Protein AF-A0A7S0YHR4-F1 (afdb_monomer)

pLDDT: mean 88.01, std 13.66, range [37.5, 98.25]

Organism: NCBI:txid464990

Nearest PDB structures (foldseek):
  2p8e-assembly1_A  TM=8.942E-01  e=5.383E-04  Homo sapiens
  2p8e-assembly2_B  TM=8.956E-01  e=6.099E-04  Homo sapiens
  4yzh-assembly1_A  TM=8.829E-01  e=2.907E-03  Arabidopsis thaliana
  2i44-assembly2_B  TM=8.735E-01  e=2.907E-03  Toxoplasma gondii
  3mq3-assembly1_A  TM=7.299E-01  e=2.933E-02  Bos taurus

Radius of gyration: 19.5 Å; Cα contacts (8 Å, |Δi|>4): 128; chains: 1; bounding box: 44×33×56 Å

InterPro domains:
  IPR001932 PPM-type phosphatase-like domain [PF00481] (6-89)
  IPR001932 PPM-type phosphatase-like domain [PS51746] (1-97)
  IPR001932 PPM-type phosphatase-like domain [cd00143] (7-97)
  IPR015655 Protein phosphatase 2C [PTHR47992] (6-96)
  IPR036457 PPM-type phosphatase-like domain superfamily [G3DSA:3.60.40.10] (1-125)
  IPR036457 PPM-type phosphatase-like domain superfamily [SSF81606] (4-99)

Mean predicted aligned error: 7.47 Å

Solvent-accessible surface area (backbone atoms only — not comparable to full-atom values): 7776 Å² total; per-residue (Å²): 129,85,76,78,80,83,69,96,62,61,62,50,84,74,68,58,72,40,39,54,90,66,58,67,38,42,71,79,79,88,85,85,87,80,86,87,54,83,82,53,44,64,48,80,48,67,40,63,34,33,58,77,66,37,53,73,66,56,46,50,52,49,31,37,78,30,47,89,34,48,68,55,12,25,49,47,43,40,49,50,20,50,73,71,60,44,88,57,70,68,50,54,47,52,45,70,73,75,80,42,54,40,73,55,42,40,53,53,53,58,48,51,55,53,56,48,57,52,50,56,51,55,59,59,59,72,73,71,127

Foldseek 3Di:
DPPPPDDPDQEDPDPVVCCPPPNSHYPDDDDDDDDDDLLDFKDKDKDVLLCVQDPPLRLLQQLLVVRVPQPVSFVSSQVVSVVSPRPDDIGMGMGGPPSDHSVVSNVSSVVVVVVVVVVVVVVVVVPPD

Structure (mmCIF, N/CA/C/O backbone):
data_AF-A0A7S0YHR4-F1
#
_entry.id   AF-A0A7S0YHR4-F1
#
loop_
_atom_site.group_PDB
_atom_site.id
_atom_site.type_symbol
_atom_site.label_atom_id
_atom_site.label_alt_id
_atom_site.label_comp_id
_atom_site.label_asym_id
_atom_site.label_entity_id
_atom_site.label_seq_id
_atom_site.pdbx_PDB_ins_code
_atom_site.Cartn_x
_atom_site.Cartn_y
_atom_site.Cartn_z
_atom_site.occupancy
_atom_site.B_iso_or_equiv
_atom_site.auth_seq_id
_atom_site.auth_comp_id
_atom_site.auth_asym_id
_atom_site.auth_atom_id
_atom_site.pdbx_PDB_model_num
ATOM 1 N N . ALA A 1 1 ? 22.535 8.237 -30.593 1.00 37.50 1 ALA A N 1
ATOM 2 C CA . ALA A 1 1 ? 22.934 7.497 -29.385 1.00 37.50 1 ALA A CA 1
ATOM 3 C C . ALA A 1 1 ? 21.718 6.700 -28.948 1.00 37.50 1 ALA A C 1
ATOM 5 O O . ALA A 1 1 ? 20.638 7.272 -28.947 1.00 37.50 1 ALA A O 1
ATOM 6 N N . ARG A 1 2 ? 21.842 5.388 -28.718 1.00 42.91 2 ARG A N 1
ATOM 7 C CA . ARG A 1 2 ? 20.764 4.641 -28.062 1.00 42.91 2 ARG A CA 1
ATOM 8 C C . ARG A 1 2 ? 20.784 5.117 -26.615 1.00 42.91 2 ARG A C 1
ATOM 10 O O . ARG A 1 2 ? 21.749 4.812 -25.919 1.00 42.91 2 ARG A O 1
ATOM 17 N N . ASP A 1 3 ? 19.820 5.946 -26.230 1.00 50.84 3 ASP A N 1
ATOM 18 C CA . ASP A 1 3 ? 19.569 6.198 -24.815 1.00 50.84 3 ASP A CA 1
ATOM 19 C C . ASP A 1 3 ? 19.328 4.831 -24.187 1.00 50.84 3 ASP A C 1
ATOM 21 O O . ASP A 1 3 ? 18.425 4.097 -24.594 1.00 50.84 3 ASP A O 1
ATOM 25 N N . HIS A 1 4 ? 20.217 4.431 -23.284 1.00 54.56 4 HIS A N 1
ATOM 26 C CA . HIS A 1 4 ? 19.988 3.247 -22.482 1.00 54.56 4 HIS A CA 1
ATOM 27 C C . HIS A 1 4 ? 18.767 3.572 -21.629 1.00 54.56 4 HIS A C 1
ATOM 29 O O . HIS A 1 4 ? 18.824 4.426 -20.752 1.00 54.56 4 HIS A O 1
ATOM 35 N N . GLN A 1 5 ? 17.635 2.965 -21.962 1.00 58.41 5 GLN A N 1
ATOM 36 C CA . GLN A 1 5 ? 16.409 3.112 -21.202 1.00 58.41 5 GLN A CA 1
ATOM 37 C C . GLN A 1 5 ? 16.651 2.432 -19.849 1.00 58.41 5 GLN A C 1
ATOM 39 O O . GLN A 1 5 ? 16.735 1.207 -19.766 1.00 58.41 5 GLN A O 1
ATOM 44 N N . TYR A 1 6 ? 16.881 3.232 -18.808 1.00 71.81 6 TYR A N 1
ATOM 45 C CA . TYR A 1 6 ? 17.094 2.736 -17.452 1.00 71.81 6 TYR A CA 1
ATOM 46 C C . TYR A 1 6 ? 15.731 2.394 -16.853 1.00 71.81 6 TYR A C 1
ATOM 48 O O . TYR A 1 6 ? 15.008 3.276 -16.399 1.00 71.81 6 TYR A O 1
ATOM 56 N N . LEU A 1 7 ? 15.357 1.115 -16.904 1.00 84.25 7 LEU A N 1
ATOM 57 C CA . LEU A 1 7 ? 14.166 0.620 -16.225 1.00 84.25 7 LEU A CA 1
ATOM 58 C C . LEU A 1 7 ? 14.544 0.267 -14.781 1.00 84.25 7 LEU A C 1
ATOM 60 O O . LEU A 1 7 ? 15.441 -0.544 -14.559 1.00 84.25 7 LEU A O 1
ATOM 64 N N . ALA A 1 8 ? 13.872 0.878 -13.806 1.00 89.69 8 ALA A N 1
ATOM 65 C CA . ALA A 1 8 ? 14.107 0.613 -12.383 1.00 89.69 8 ALA A CA 1
ATOM 66 C C . ALA A 1 8 ? 13.386 -0.652 -11.874 1.00 89.69 8 ALA A C 1
ATOM 68 O O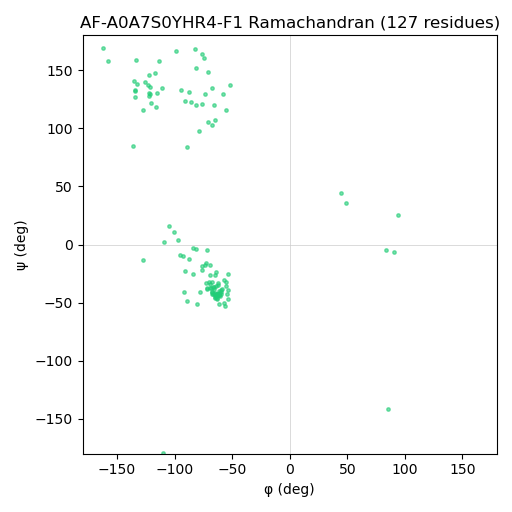 . ALA A 1 8 ? 13.574 -1.056 -10.731 1.00 89.69 8 ALA A O 1
ATOM 69 N N . VAL A 1 9 ? 12.581 -1.300 -12.724 1.00 92.12 9 VAL A N 1
ATOM 70 C CA . VAL A 1 9 ? 11.818 -2.510 -12.395 1.00 92.12 9 VAL A CA 1
ATOM 71 C C . VAL A 1 9 ? 12.257 -3.695 -13.251 1.00 92.12 9 VAL A C 1
ATOM 73 O O . VAL A 1 9 ? 12.617 -3.548 -14.415 1.00 92.12 9 VAL A O 1
ATOM 76 N N . SER A 1 10 ? 12.193 -4.902 -12.686 1.00 92.44 10 SER A N 1
ATOM 77 C CA . SER A 1 10 ? 12.476 -6.158 -13.405 1.00 92.44 10 SER A CA 1
ATOM 78 C C . SER A 1 10 ? 11.224 -6.805 -14.005 1.00 92.44 10 SER A C 1
ATOM 80 O O . SER A 1 10 ? 11.313 -7.766 -14.777 1.00 92.44 10 SER A O 1
ATOM 82 N N . ARG A 1 11 ? 10.039 -6.293 -13.649 1.00 94.88 11 ARG A N 1
ATOM 83 C CA . ARG A 1 11 ? 8.748 -6.795 -14.118 1.00 94.88 11 ARG A CA 1
ATOM 84 C C . ARG A 1 11 ? 7.848 -5.641 -14.532 1.00 94.88 11 ARG A C 1
ATOM 86 O O . ARG A 1 11 ? 7.694 -4.686 -13.779 1.00 94.88 11 ARG A O 1
ATOM 93 N N . SER A 1 12 ? 7.233 -5.750 -15.702 1.00 94.38 12 SER A N 1
ATOM 94 C CA . SER A 1 12 ? 6.275 -4.761 -16.200 1.00 94.38 12 SER A CA 1
ATOM 95 C C . SER A 1 12 ? 5.344 -5.365 -17.251 1.00 94.38 12 SER A C 1
ATOM 97 O O . SER A 1 12 ? 5.659 -6.356 -17.928 1.00 94.38 12 SER A O 1
ATOM 99 N N . PHE A 1 13 ? 4.188 -4.737 -17.442 1.00 93.62 13 PHE A N 1
ATOM 100 C CA . PHE A 1 13 ? 3.462 -4.831 -18.707 1.00 93.62 13 PHE A CA 1
ATOM 101 C C . PHE A 1 13 ? 4.068 -3.833 -19.707 1.00 93.62 13 PHE A C 1
ATOM 103 O O . PHE A 1 13 ? 4.611 -2.815 -19.302 1.00 93.62 13 PHE A O 1
ATOM 110 N N . GLY A 1 14 ? 3.995 -4.110 -21.014 1.00 90.94 14 GLY A N 1
ATOM 111 C CA . GLY A 1 14 ? 4.659 -3.269 -22.027 1.00 90.94 14 GLY A CA 1
ATOM 112 C C . GLY A 1 14 ? 6.125 -3.651 -22.265 1.00 90.94 14 GLY A C 1
ATOM 113 O O . GLY A 1 14 ? 6.416 -4.845 -22.318 1.00 90.94 14 GLY A O 1
ATOM 114 N N . ASP A 1 15 ? 7.013 -2.671 -22.464 1.00 90.88 15 ASP A N 1
ATOM 115 C CA . ASP A 1 15 ? 8.475 -2.828 -22.631 1.00 90.88 15 ASP A CA 1
ATOM 116 C C . ASP A 1 15 ? 8.898 -3.974 -23.565 1.00 90.88 15 ASP A C 1
ATOM 118 O O . ASP A 1 15 ? 9.784 -4.779 -23.264 1.00 90.88 15 ASP A O 1
ATOM 122 N N . GLN A 1 16 ? 8.221 -4.083 -24.711 1.00 89.19 16 GLN A N 1
ATOM 123 C CA . GLN A 1 16 ? 8.352 -5.227 -25.615 1.00 89.19 16 GLN A CA 1
ATOM 124 C C . GLN A 1 16 ? 9.794 -5.432 -26.106 1.00 89.19 16 GLN A C 1
ATOM 126 O O . GLN A 1 16 ? 10.262 -6.572 -26.163 1.00 89.19 16 GLN A O 1
ATOM 131 N N . ASP A 1 17 ? 10.510 -4.340 -26.376 1.00 88.94 17 ASP A N 1
ATOM 132 C CA . ASP A 1 17 ? 11.904 -4.362 -26.832 1.00 88.94 17 ASP A CA 1
ATOM 133 C C . ASP A 1 17 ? 12.865 -4.934 -25.772 1.00 88.94 17 ASP A C 1
ATOM 135 O O . ASP A 1 17 ? 13.900 -5.512 -26.109 1.00 88.94 17 ASP A O 1
ATOM 139 N N . LEU A 1 18 ? 12.508 -4.838 -24.484 1.00 89.50 18 LEU A N 1
ATOM 140 C CA . LEU A 1 18 ? 13.279 -5.401 -23.367 1.00 89.50 18 LEU A CA 1
ATOM 141 C C . LEU A 1 18 ? 12.910 -6.863 -23.067 1.00 89.50 18 LEU A C 1
ATOM 143 O O . LEU A 1 18 ? 13.644 -7.557 -22.361 1.00 89.50 18 LEU A O 1
ATOM 147 N N . LYS A 1 19 ? 11.807 -7.359 -23.637 1.00 90.12 19 LYS A N 1
ATOM 148 C CA . LYS A 1 19 ? 11.332 -8.745 -23.496 1.00 90.12 19 LYS A CA 1
ATOM 149 C C . LYS A 1 19 ? 11.869 -9.649 -24.597 1.00 90.12 19 LYS A C 1
ATOM 151 O O . LYS A 1 19 ? 12.290 -10.771 -24.319 1.00 90.12 19 LYS A O 1
ATOM 156 N N . HIS A 1 20 ? 11.915 -9.157 -25.836 1.00 86.62 20 HIS A N 1
ATOM 157 C CA . HIS A 1 20 ? 12.392 -9.925 -26.985 1.00 86.62 20 HIS A CA 1
ATOM 158 C C . HIS A 1 20 ? 13.355 -9.108 -27.859 1.00 86.62 20 HIS A C 1
ATOM 160 O O . HIS A 1 20 ? 12.979 -8.035 -28.318 1.00 86.62 20 HIS A O 1
ATOM 166 N N . PRO A 1 21 ? 14.564 -9.618 -28.170 1.00 81.75 21 PRO A N 1
ATOM 167 C CA . PRO A 1 21 ? 15.164 -10.882 -27.723 1.00 81.75 21 PRO A CA 1
ATOM 168 C C . PRO A 1 21 ? 15.865 -10.796 -26.353 1.00 81.75 21 PRO A C 1
ATOM 170 O O . PRO A 1 21 ? 16.372 -11.809 -25.886 1.00 81.75 21 PRO A O 1
ATOM 173 N N . ALA A 1 22 ? 15.931 -9.613 -25.731 1.00 83.19 22 ALA A N 1
ATOM 174 C CA . ALA A 1 22 ? 16.827 -9.344 -24.603 1.00 83.19 22 ALA A CA 1
ATOM 175 C C . ALA A 1 22 ? 16.462 -10.071 -23.292 1.00 83.19 22 ALA A C 1
ATOM 177 O O . ALA A 1 22 ? 17.356 -10.320 -22.490 1.00 83.19 22 ALA A O 1
ATOM 178 N N . GLN A 1 23 ? 15.183 -10.418 -23.084 1.00 87.25 23 GLN A N 1
ATOM 179 C CA . GLN A 1 23 ? 14.670 -11.096 -21.879 1.00 87.25 23 GLN A CA 1
ATOM 180 C C . GLN A 1 23 ? 15.121 -10.454 -20.550 1.00 87.25 23 GLN A C 1
ATOM 182 O O . GLN A 1 23 ? 15.351 -11.147 -19.564 1.00 87.25 23 GLN A O 1
ATOM 187 N N . LEU A 1 24 ? 15.245 -9.125 -20.510 1.00 90.00 24 LEU A N 1
ATOM 188 C CA . LEU A 1 24 ? 15.672 -8.393 -19.311 1.00 90.00 24 LEU A CA 1
ATOM 189 C C . LEU A 1 24 ? 14.511 -8.115 -18.351 1.00 90.00 24 LEU A C 1
ATOM 191 O O . LEU A 1 24 ? 14.722 -7.956 -17.153 1.00 90.00 24 LEU A O 1
ATOM 195 N N . VAL A 1 25 ? 13.289 -8.056 -18.882 1.00 93.38 25 VAL A N 1
ATOM 196 C CA . VAL A 1 25 ? 12.063 -7.745 -18.140 1.00 93.38 25 VAL A CA 1
ATOM 197 C C . VAL A 1 25 ? 11.056 -8.861 -18.371 1.00 93.38 25 VAL A C 1
ATOM 199 O O . VAL A 1 25 ? 10.918 -9.349 -19.493 1.00 93.38 25 VAL A O 1
ATOM 202 N N . ILE A 1 26 ? 10.321 -9.260 -17.335 1.00 94.88 26 ILE A N 1
ATOM 203 C CA . ILE A 1 26 ? 9.253 -10.267 -17.444 1.00 94.88 26 ILE A CA 1
ATOM 204 C C . ILE A 1 26 ? 7.875 -9.654 -17.180 1.00 94.88 26 ILE A C 1
ATOM 206 O O . ILE A 1 26 ? 7.751 -8.613 -16.548 1.00 94.88 26 ILE A O 1
ATOM 210 N N . SER A 1 27 ? 6.817 -10.303 -17.669 1.00 95.00 27 SER A N 1
ATOM 211 C CA . SER A 1 27 ? 5.422 -9.898 -17.391 1.00 95.00 27 SER A CA 1
ATOM 212 C C . SER A 1 27 ? 4.680 -10.865 -16.470 1.00 95.00 27 SER A C 1
ATOM 214 O O . SER A 1 27 ? 3.500 -10.674 -16.191 1.00 95.00 27 SER A O 1
ATOM 216 N N . THR A 1 28 ? 5.365 -11.904 -15.992 1.00 95.69 28 THR A N 1
ATOM 217 C CA . THR A 1 28 ? 4.781 -12.897 -15.093 1.00 95.69 28 THR A CA 1
ATOM 218 C C . THR A 1 28 ? 4.676 -12.315 -13.677 1.00 95.69 28 THR A C 1
ATOM 220 O O . THR A 1 28 ? 5.707 -11.938 -13.105 1.00 95.69 28 THR A O 1
ATOM 223 N N . PRO A 1 29 ? 3.468 -12.234 -13.092 1.00 96.38 29 PRO A N 1
ATOM 224 C CA . PRO A 1 29 ? 3.282 -11.713 -11.744 1.00 96.38 29 PRO A CA 1
ATOM 225 C C . PRO A 1 29 ? 3.756 -12.712 -10.685 1.00 96.38 29 PRO A C 1
ATOM 227 O O . PRO A 1 29 ? 3.860 -13.914 -10.933 1.00 96.38 29 PRO A O 1
ATOM 230 N N . GLU A 1 30 ? 4.007 -12.207 -9.481 1.00 96.44 30 GLU A N 1
ATOM 231 C CA . GLU A 1 30 ? 4.027 -13.044 -8.285 1.00 96.44 30 GLU A CA 1
ATOM 232 C C . GLU A 1 30 ? 2.609 -13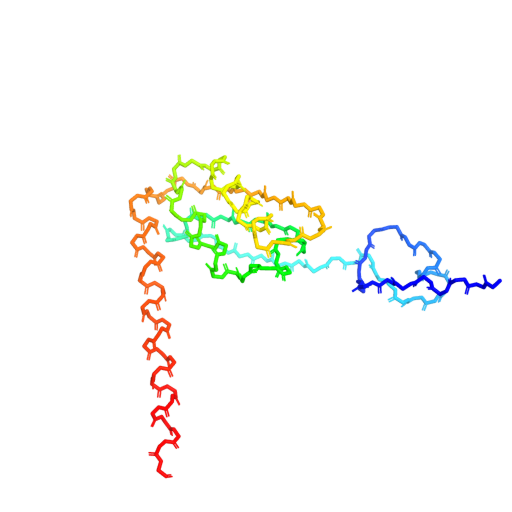.136 -7.725 1.00 96.44 30 GLU A C 1
ATOM 234 O O . GLU A 1 30 ? 1.934 -12.119 -7.588 1.00 96.44 30 GLU A O 1
ATOM 239 N N . VAL A 1 31 ? 2.153 -14.351 -7.427 1.00 96.50 31 VAL A N 1
ATOM 240 C CA . VAL A 1 31 ? 0.812 -14.593 -6.889 1.00 96.50 31 VAL A CA 1
ATOM 241 C C . VAL A 1 31 ? 0.958 -15.281 -5.543 1.00 96.50 31 VAL A C 1
ATOM 243 O O . VAL A 1 31 ? 1.551 -16.355 -5.453 1.00 96.50 31 VAL A O 1
ATOM 246 N N . ARG A 1 32 ? 0.401 -14.658 -4.506 1.00 96.31 32 ARG A N 1
ATOM 247 C CA . ARG A 1 32 ? 0.272 -15.228 -3.165 1.00 96.31 32 ARG A CA 1
ATOM 248 C C . ARG A 1 32 ? -1.203 -15.232 -2.775 1.00 96.31 32 ARG A C 1
ATOM 250 O O . ARG A 1 32 ? -1.946 -14.339 -3.175 1.00 96.31 32 ARG A O 1
ATOM 257 N N . ALA A 1 33 ? -1.608 -16.247 -2.024 1.00 96.19 33 ALA A N 1
ATOM 258 C CA . ALA A 1 33 ? -2.943 -16.365 -1.459 1.00 96.19 33 ALA A CA 1
ATOM 259 C C . ALA A 1 33 ? -2.808 -16.450 0.059 1.00 96.19 33 ALA A C 1
ATOM 261 O O . ALA A 1 33 ? -1.938 -17.166 0.557 1.00 96.19 33 ALA A O 1
ATOM 262 N N . PHE A 1 34 ? -3.653 -15.708 0.762 1.00 93.56 34 PHE A N 1
ATOM 263 C CA . PHE A 1 34 ? -3.680 -15.642 2.215 1.00 93.56 34 PHE A CA 1
ATOM 264 C C . PHE A 1 34 ? -5.128 -15.803 2.669 1.00 93.56 34 PHE A C 1
ATOM 266 O O . PHE A 1 34 ? -6.030 -15.231 2.052 1.00 93.56 34 PHE A O 1
ATOM 273 N N . ASP A 1 35 ? -5.336 -16.585 3.724 1.00 95.00 35 ASP A N 1
ATOM 274 C CA . ASP A 1 35 ? -6.633 -16.685 4.381 1.00 95.00 35 ASP A CA 1
ATOM 275 C C . ASP A 1 35 ? -6.789 -15.497 5.321 1.00 95.00 35 ASP A C 1
ATOM 277 O O . ASP A 1 35 ? -5.989 -15.332 6.244 1.00 95.00 35 ASP A O 1
ATOM 281 N N . VAL A 1 36 ? -7.814 -14.685 5.080 1.00 93.31 36 VAL A N 1
ATOM 282 C CA . VAL A 1 36 ? -8.104 -13.526 5.922 1.00 93.31 36 VAL A CA 1
ATOM 283 C C . VAL A 1 36 ? -8.694 -14.002 7.253 1.00 93.31 36 VAL A C 1
ATOM 285 O O . VAL A 1 36 ? -9.619 -14.817 7.268 1.00 93.31 36 VAL A O 1
ATOM 288 N N . GLN A 1 37 ? -8.141 -13.512 8.355 1.00 93.19 37 GLN A N 1
ATOM 289 C CA . GLN A 1 37 ? -8.483 -13.873 9.725 1.00 93.19 37 GLN A CA 1
ATOM 290 C C . GLN A 1 37 ? -9.439 -12.853 10.365 1.00 93.19 37 GLN A C 1
ATOM 292 O O . GLN A 1 37 ? -9.657 -11.750 9.864 1.00 93.19 37 GLN A O 1
ATOM 297 N N . GLU A 1 38 ? -10.033 -13.218 11.503 1.00 91.38 38 GLU A N 1
ATOM 298 C CA . GLU A 1 38 ? -10.985 -12.358 12.225 1.00 91.38 38 GLU A CA 1
ATOM 299 C C . GLU A 1 38 ? -10.335 -11.116 12.864 1.00 91.38 38 GLU A C 1
ATOM 301 O O . GLU A 1 38 ? -11.036 -10.168 13.224 1.00 91.38 38 GLU A O 1
ATOM 306 N N . ASP A 1 39 ? -9.012 -11.122 13.031 1.00 91.25 39 ASP A N 1
ATOM 307 C CA . ASP A 1 39 ? -8.196 -10.017 13.539 1.00 91.25 39 ASP A CA 1
ATOM 308 C C . ASP A 1 39 ? -7.588 -9.144 12.431 1.00 91.25 39 ASP A C 1
ATOM 310 O O . ASP A 1 39 ? -7.112 -8.042 12.721 1.00 91.25 39 ASP A O 1
ATOM 314 N N . ASP A 1 40 ? -7.696 -9.552 11.163 1.00 92.94 40 ASP A N 1
ATOM 315 C CA . ASP A 1 40 ? -7.316 -8.704 10.038 1.00 92.94 40 ASP A CA 1
ATOM 316 C C . ASP A 1 40 ? -8.254 -7.497 9.954 1.00 92.94 40 ASP A C 1
ATOM 318 O O . ASP A 1 40 ? -9.474 -7.614 9.797 1.00 92.94 40 ASP A O 1
ATOM 322 N N . CYS A 1 41 ? -7.674 -6.303 10.059 1.00 94.25 41 CYS A N 1
ATOM 323 C CA . CYS A 1 41 ? -8.434 -5.062 10.158 1.00 94.25 41 CYS A CA 1
ATOM 324 C C . CYS A 1 41 ? -8.742 -4.452 8.784 1.00 94.25 41 CYS A C 1
ATOM 326 O O . CYS A 1 41 ? -9.876 -4.051 8.502 1.00 94.25 41 CYS A O 1
ATOM 328 N N . PHE A 1 42 ? -7.718 -4.347 7.939 1.00 95.50 42 PHE A N 1
ATOM 329 C CA . PHE A 1 42 ? -7.782 -3.687 6.640 1.00 95.50 42 PHE A CA 1
ATOM 330 C C . PHE A 1 42 ? -6.616 -4.099 5.735 1.00 95.50 42 PHE A C 1
ATOM 332 O O . PHE A 1 42 ? -5.635 -4.684 6.184 1.00 95.50 42 PHE A O 1
ATOM 339 N N . LEU A 1 43 ? -6.717 -3.728 4.460 1.00 95.88 43 LEU A N 1
ATOM 340 C CA . LEU A 1 43 ? -5.663 -3.815 3.457 1.00 95.88 43 LEU A CA 1
ATOM 341 C C . LEU A 1 43 ? -5.400 -2.422 2.874 1.00 95.88 43 LEU A C 1
ATOM 343 O O . LEU A 1 43 ? -6.329 -1.749 2.417 1.00 95.88 43 LEU A O 1
ATOM 347 N N . VAL A 1 44 ? -4.128 -2.028 2.831 1.00 97.06 44 VAL A N 1
ATOM 348 C CA . VAL A 1 44 ? -3.654 -0.853 2.091 1.00 97.06 44 VAL A CA 1
ATOM 349 C C . VAL A 1 44 ? -2.814 -1.299 0.901 1.00 97.06 44 VAL A C 1
ATOM 351 O O . VAL A 1 44 ? -1.951 -2.162 1.025 1.00 97.06 44 VAL A O 1
ATOM 354 N N . LEU A 1 45 ? -3.064 -0.688 -0.256 1.00 97.62 45 LEU A N 1
ATOM 355 C CA . LEU A 1 45 ? -2.241 -0.825 -1.454 1.00 97.62 45 LEU A CA 1
ATOM 356 C C . LEU A 1 45 ? -1.754 0.557 -1.882 1.00 97.62 45 LEU A C 1
ATOM 358 O O . LEU A 1 45 ? -2.573 1.456 -2.074 1.00 97.62 45 LEU A O 1
ATOM 362 N N . CYS A 1 46 ? -0.449 0.714 -2.086 1.00 97.56 46 CYS A N 1
ATOM 363 C CA . CYS A 1 46 ? 0.159 1.972 -2.514 1.00 97.56 46 CYS A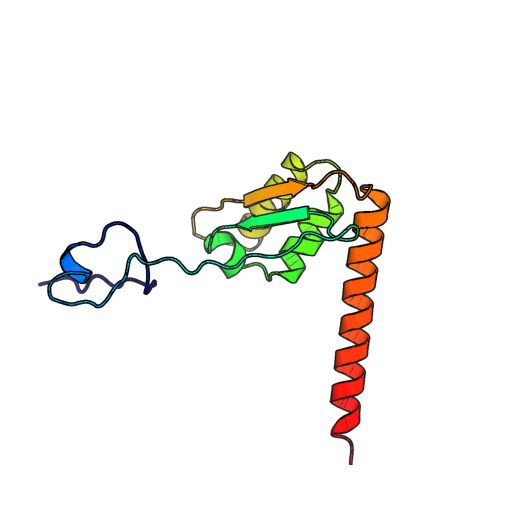 CA 1
ATOM 364 C C . CYS A 1 46 ? 1.161 1.758 -3.656 1.00 97.56 46 CYS A C 1
ATOM 366 O O . CYS A 1 46 ? 1.645 0.646 -3.866 1.00 97.56 46 CYS A O 1
ATOM 368 N N . CYS A 1 47 ? 1.452 2.822 -4.407 1.00 96.88 47 CYS A N 1
ATOM 369 C CA . CYS A 1 47 ? 2.575 2.847 -5.348 1.00 96.88 47 CYS A CA 1
ATOM 370 C C . CYS A 1 47 ? 3.905 3.165 -4.642 1.00 96.88 47 CYS A C 1
ATOM 372 O O . CYS A 1 47 ? 3.923 3.600 -3.489 1.00 96.88 47 CYS A O 1
ATOM 374 N N . ASP A 1 48 ? 5.009 2.971 -5.359 1.00 96.12 48 ASP A N 1
ATOM 375 C CA . ASP A 1 48 ? 6.379 3.296 -4.941 1.00 96.12 48 ASP A CA 1
ATOM 376 C C . ASP A 1 48 ? 6.540 4.745 -4.482 1.00 96.12 48 ASP A C 1
ATOM 378 O O . ASP A 1 48 ? 7.125 4.967 -3.431 1.00 96.12 48 ASP A O 1
ATOM 382 N N . GLY A 1 49 ? 5.901 5.713 -5.142 1.00 96.38 49 GLY A N 1
ATOM 383 C CA . GLY A 1 49 ? 5.941 7.108 -4.692 1.00 96.38 49 GLY A CA 1
ATOM 384 C C . GLY A 1 49 ? 5.517 7.322 -3.226 1.00 96.38 49 GLY A C 1
ATOM 385 O O . GLY A 1 49 ? 5.940 8.296 -2.601 1.00 96.38 49 GLY A O 1
ATOM 386 N N . VAL A 1 50 ? 4.698 6.429 -2.652 1.00 98.06 50 VAL A N 1
ATOM 387 C CA . VAL A 1 50 ? 4.369 6.427 -1.215 1.00 98.06 50 VAL A CA 1
ATOM 388 C C . VAL A 1 50 ? 5.487 5.769 -0.405 1.00 98.06 50 VAL A C 1
ATOM 390 O O . VAL A 1 50 ? 5.966 6.362 0.562 1.00 98.06 50 VAL A O 1
ATOM 393 N N . PHE A 1 51 ? 5.907 4.567 -0.803 1.00 96.88 51 PHE A N 1
ATOM 394 C CA . PHE A 1 51 ? 6.893 3.760 -0.076 1.00 96.88 51 PHE A CA 1
ATOM 395 C C . PHE A 1 51 ? 8.335 4.282 -0.169 1.00 96.88 51 PHE A C 1
ATOM 397 O O . PHE A 1 51 ? 9.172 3.938 0.659 1.00 96.88 51 PHE A O 1
ATOM 404 N N . ASP A 1 52 ? 8.622 5.179 -1.110 1.00 95.81 52 ASP A N 1
ATOM 405 C CA . ASP A 1 52 ? 9.897 5.895 -1.198 1.00 95.81 52 ASP A CA 1
ATOM 406 C C . ASP A 1 52 ? 10.135 6.818 0.009 1.00 95.81 52 ASP A C 1
ATOM 408 O O . ASP A 1 52 ? 11.276 7.174 0.312 1.00 95.81 52 ASP A O 1
ATOM 412 N N . VAL A 1 53 ? 9.061 7.239 0.693 1.00 97.50 53 VAL A N 1
ATOM 413 C CA . VAL A 1 53 ? 9.117 8.191 1.817 1.00 97.50 53 VAL A CA 1
ATOM 414 C C . VAL A 1 53 ? 8.417 7.706 3.089 1.00 97.50 53 VAL A C 1
ATOM 416 O O . VAL A 1 53 ? 8.605 8.317 4.146 1.00 97.50 53 VAL A O 1
ATOM 419 N N . LEU A 1 54 ? 7.607 6.647 3.007 1.00 97.50 54 LEU A N 1
ATOM 420 C CA . LEU A 1 54 ? 6.915 6.029 4.139 1.00 97.50 54 LEU A CA 1
ATOM 421 C C . LEU A 1 54 ? 7.267 4.547 4.256 1.00 97.50 54 LEU A C 1
ATOM 423 O O . LEU A 1 54 ? 7.261 3.837 3.255 1.00 97.50 54 LEU A O 1
ATOM 427 N N . SER A 1 55 ? 7.512 4.070 5.478 1.00 97.19 55 SER A N 1
ATOM 428 C CA . SER A 1 55 ? 7.622 2.626 5.729 1.00 97.19 55 SER A CA 1
ATOM 429 C C . SER A 1 55 ? 6.249 1.946 5.747 1.00 97.19 55 SER A C 1
ATOM 431 O O . SER A 1 55 ? 5.217 2.608 5.893 1.00 97.19 55 SER A O 1
ATOM 433 N N . ASP A 1 56 ? 6.236 0.615 5.640 1.00 96.19 56 ASP A N 1
ATOM 434 C CA . ASP A 1 56 ? 5.014 -0.187 5.768 1.00 96.19 56 ASP A CA 1
ATOM 435 C C . ASP A 1 56 ? 4.294 0.106 7.096 1.00 96.19 56 ASP A C 1
ATOM 437 O O . ASP A 1 56 ? 3.077 0.299 7.125 1.00 96.19 56 ASP A O 1
ATOM 441 N N . GLU A 1 57 ? 5.050 0.217 8.190 1.00 94.94 57 GLU A N 1
ATOM 442 C CA . GLU A 1 57 ? 4.531 0.537 9.521 1.00 94.94 57 GLU A CA 1
ATOM 443 C C . GLU A 1 57 ? 3.928 1.944 9.581 1.00 94.94 57 GLU A C 1
ATOM 445 O O . GLU A 1 57 ? 2.816 2.114 10.080 1.00 94.94 57 GLU A O 1
ATOM 450 N N . GLU A 1 58 ? 4.607 2.950 9.020 1.00 96.06 58 GLU A N 1
ATOM 451 C CA . GLU A 1 58 ? 4.075 4.316 8.985 1.00 96.06 58 GLU A CA 1
ATOM 452 C C . GLU A 1 58 ? 2.756 4.377 8.204 1.00 96.06 58 GLU A C 1
ATOM 454 O O . GLU A 1 58 ? 1.809 5.047 8.621 1.00 96.06 58 GLU A O 1
ATOM 459 N N . VAL A 1 59 ? 2.661 3.647 7.089 1.00 97.38 59 VAL A N 1
ATOM 460 C CA . VAL A 1 59 ? 1.431 3.548 6.296 1.00 97.38 59 VAL A CA 1
ATOM 461 C C . VAL A 1 59 ? 0.302 2.904 7.106 1.00 97.38 59 VAL A C 1
ATOM 463 O O . VAL A 1 59 ? -0.811 3.439 7.126 1.00 97.38 59 VAL A O 1
ATOM 466 N N . VAL A 1 60 ? 0.575 1.791 7.798 1.00 96.00 60 VAL A N 1
ATOM 467 C CA . VAL A 1 60 ? -0.402 1.097 8.656 1.00 96.00 60 VAL A CA 1
ATOM 468 C C . VAL A 1 60 ? -0.868 2.000 9.798 1.00 96.00 60 VAL A C 1
ATOM 470 O O . VAL A 1 60 ? -2.073 2.090 10.043 1.00 96.00 60 VAL A O 1
ATOM 473 N N . GLN A 1 61 ? 0.046 2.722 10.447 1.00 95.38 61 GLN A N 1
ATOM 474 C CA . GLN A 1 61 ? -0.276 3.644 11.533 1.00 95.38 61 GLN A CA 1
ATOM 475 C C . GLN A 1 61 ? -1.203 4.771 11.054 1.00 95.38 61 GLN A C 1
ATOM 477 O O . GLN A 1 61 ? -2.280 4.975 11.619 1.00 95.38 61 GLN A O 1
ATOM 482 N N . ILE A 1 62 ? -0.841 5.454 9.963 1.00 96.25 62 ILE A N 1
ATOM 483 C CA . ILE A 1 62 ? -1.638 6.555 9.394 1.00 96.25 62 ILE A CA 1
ATOM 484 C C . ILE A 1 62 ? -3.027 6.064 8.963 1.00 96.25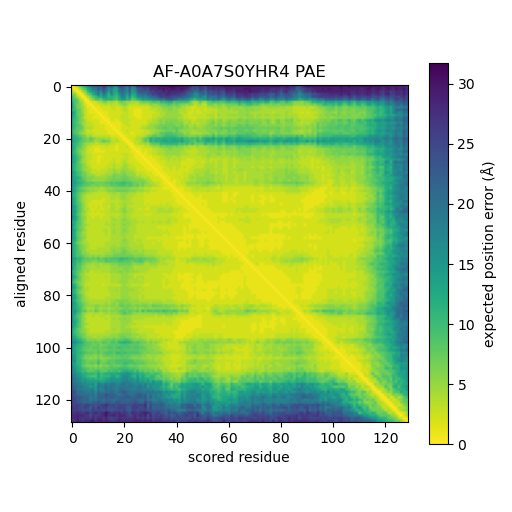 62 ILE A C 1
ATOM 486 O O . ILE A 1 62 ? -4.035 6.740 9.202 1.00 96.25 62 ILE A O 1
ATOM 490 N N . ALA A 1 63 ? -3.101 4.892 8.326 1.00 96.00 63 ALA A N 1
ATOM 491 C CA . ALA A 1 63 ? -4.369 4.303 7.907 1.00 96.00 63 ALA A CA 1
ATOM 492 C C . ALA A 1 63 ? -5.245 3.927 9.116 1.00 96.00 63 ALA A C 1
ATOM 494 O O . ALA A 1 63 ? -6.439 4.231 9.134 1.00 96.00 63 ALA A O 1
ATOM 495 N N . GLY A 1 64 ? -4.646 3.340 10.156 1.00 94.50 64 GLY A N 1
ATOM 496 C CA . GLY A 1 64 ? -5.315 2.943 11.394 1.00 94.50 64 GLY A CA 1
ATOM 497 C C . GLY A 1 64 ? -5.895 4.104 12.205 1.00 94.50 64 GLY A C 1
ATOM 498 O O . GLY A 1 64 ? -6.994 3.995 12.759 1.00 94.50 64 GLY A O 1
ATOM 499 N N . GLU A 1 65 ? -5.221 5.257 12.223 1.00 94.25 65 GLU A N 1
ATOM 500 C CA . GLU A 1 65 ? -5.739 6.487 12.843 1.00 94.25 65 GLU A CA 1
ATOM 501 C C . GLU A 1 65 ? -7.092 6.913 12.253 1.00 94.25 65 GLU A C 1
ATOM 503 O O . GLU A 1 65 ? -7.948 7.458 12.959 1.00 94.25 65 GLU A O 1
ATOM 508 N N . HIS A 1 66 ? -7.317 6.594 10.979 1.00 94.44 66 HIS A N 1
ATOM 509 C CA . HIS A 1 66 ? -8.514 6.932 10.212 1.00 94.44 66 HIS A CA 1
ATOM 510 C C . HIS A 1 66 ? -9.454 5.731 10.009 1.00 94.44 66 HIS A C 1
ATOM 512 O O . HIS A 1 66 ? -10.355 5.799 9.169 1.00 94.44 66 HIS A O 1
ATOM 518 N N . ALA A 1 67 ? -9.286 4.652 10.788 1.00 91.56 67 ALA A N 1
ATOM 519 C CA . ALA A 1 67 ? -10.168 3.487 10.741 1.00 91.56 67 ALA A CA 1
ATOM 520 C C . ALA A 1 67 ? -11.649 3.892 10.875 1.00 91.56 67 ALA A C 1
ATOM 522 O O . ALA A 1 67 ? -12.010 4.736 11.704 1.00 91.56 67 ALA A O 1
ATOM 523 N N . GLY A 1 68 ? -12.504 3.274 10.062 1.00 93.12 68 GLY A N 1
ATOM 524 C CA . GLY A 1 68 ? -13.915 3.617 9.890 1.00 93.12 68 GLY A CA 1
ATOM 525 C C . GLY A 1 68 ? -14.176 4.641 8.782 1.00 93.12 68 GLY A C 1
ATOM 526 O O . GLY A 1 68 ? -15.337 4.910 8.468 1.00 93.12 68 GLY A O 1
ATOM 527 N N . SER A 1 69 ? -13.128 5.208 8.177 1.00 96.00 69 SER A N 1
ATOM 528 C CA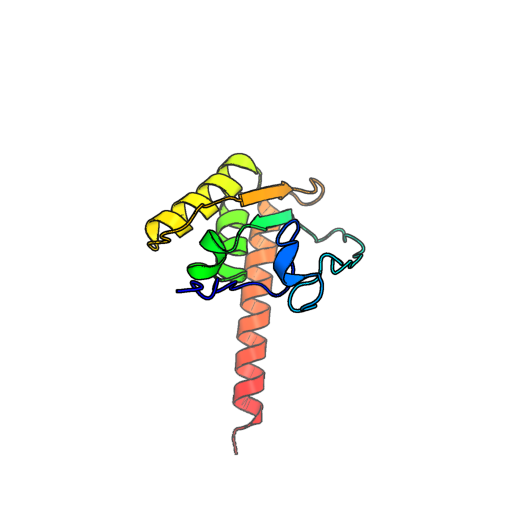 . SER A 1 69 ? -13.222 6.056 6.988 1.00 96.00 69 SER A CA 1
ATOM 529 C C . SER A 1 69 ? -12.131 5.684 5.973 1.00 96.00 69 SER A C 1
ATOM 531 O O . SER A 1 69 ? -11.089 6.343 5.903 1.00 96.00 69 SER A O 1
ATOM 533 N N . PRO A 1 70 ? -12.369 4.670 5.113 1.00 95.94 70 PRO A N 1
ATOM 534 C CA . PRO A 1 70 ? -11.386 4.220 4.125 1.00 95.94 70 PRO A CA 1
ATOM 535 C C . PRO A 1 70 ? -10.887 5.340 3.203 1.00 95.94 70 PRO A C 1
ATOM 537 O O . PRO A 1 70 ? -9.720 5.386 2.818 1.00 95.94 70 PRO A O 1
ATOM 540 N N . ARG A 1 71 ? -11.782 6.274 2.856 1.00 97.25 71 ARG A N 1
ATOM 541 C CA . ARG A 1 71 ? -11.452 7.437 2.028 1.00 97.25 71 ARG A CA 1
ATOM 542 C C . ARG A 1 71 ? -10.463 8.360 2.732 1.00 97.25 71 ARG A C 1
ATOM 544 O O . ARG A 1 71 ? -9.514 8.802 2.088 1.00 97.25 71 ARG A O 1
ATOM 551 N N . ASP A 1 72 ? -10.695 8.662 4.006 1.00 97.62 72 ASP A N 1
ATOM 552 C CA . ASP A 1 72 ? -9.821 9.565 4.752 1.00 97.62 72 ASP A CA 1
ATOM 553 C C . ASP A 1 72 ? -8.489 8.885 5.062 1.00 97.62 72 ASP A C 1
ATOM 555 O O . ASP A 1 72 ? -7.454 9.518 4.907 1.00 97.62 72 ASP A O 1
ATOM 559 N N . ALA A 1 73 ? -8.489 7.585 5.375 1.00 97.38 73 ALA A N 1
ATOM 560 C CA . ALA A 1 73 ? -7.270 6.794 5.533 1.00 97.38 73 ALA A CA 1
ATOM 561 C C . ALA A 1 73 ? -6.383 6.846 4.277 1.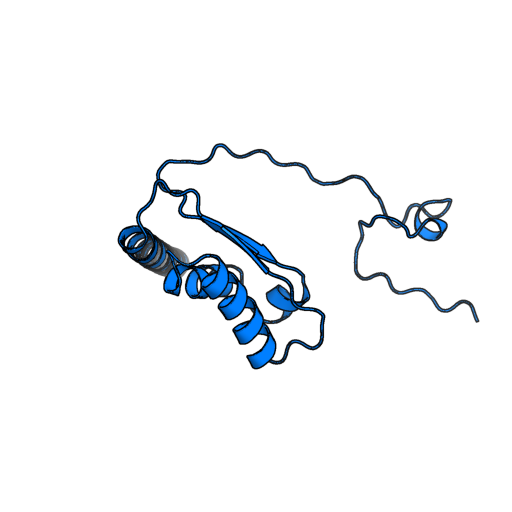00 97.38 73 ALA A C 1
ATOM 563 O O . ALA A 1 73 ? -5.222 7.249 4.354 1.00 97.38 73 ALA A O 1
ATOM 564 N N . ALA A 1 74 ? -6.940 6.532 3.101 1.00 98.06 74 ALA A N 1
ATOM 565 C CA . ALA A 1 74 ? -6.197 6.597 1.841 1.00 98.06 74 ALA A CA 1
ATOM 566 C C . ALA A 1 74 ? -5.703 8.022 1.527 1.00 98.06 74 ALA A C 1
ATOM 568 O O . ALA A 1 74 ? -4.561 8.212 1.101 1.00 98.06 74 ALA A O 1
ATOM 569 N N . ALA A 1 75 ? -6.545 9.037 1.756 1.00 98.12 75 ALA A N 1
ATOM 570 C CA . ALA A 1 75 ? -6.175 10.432 1.536 1.00 98.12 75 ALA A CA 1
ATOM 571 C C . ALA A 1 75 ? -5.066 10.895 2.490 1.00 98.12 75 ALA A C 1
ATOM 573 O O . ALA A 1 75 ? -4.169 11.625 2.067 1.00 98.12 75 ALA A O 1
ATOM 574 N N . SER A 1 76 ? -5.101 10.461 3.749 1.00 98.19 76 SER A N 1
ATOM 575 C CA . SER A 1 76 ? -4.084 10.767 4.751 1.00 98.19 76 SER A CA 1
ATOM 576 C C . SER A 1 76 ? -2.745 10.128 4.400 1.00 98.19 76 SER A C 1
ATOM 578 O O . SER A 1 76 ? -1.741 10.832 4.431 1.00 98.19 76 SER A O 1
ATOM 580 N N . VAL A 1 77 ? -2.712 8.868 3.946 1.00 98.25 77 VAL A N 1
ATOM 581 C CA . VAL A 1 77 ? -1.471 8.223 3.468 1.00 98.25 77 VAL A CA 1
ATOM 582 C C . VAL A 1 77 ? -0.839 9.023 2.322 1.00 98.25 77 VAL A C 1
ATOM 584 O O . VAL A 1 77 ? 0.330 9.405 2.395 1.00 98.25 77 VAL A O 1
ATOM 587 N N . VAL A 1 78 ? -1.627 9.365 1.295 1.00 98.19 78 VAL A N 1
ATOM 588 C CA . VAL A 1 78 ? -1.150 10.167 0.151 1.00 98.19 78 VAL A CA 1
ATOM 589 C C . VAL A 1 78 ? -0.669 11.549 0.595 1.00 98.19 78 VAL A C 1
ATOM 591 O O . VAL A 1 78 ? 0.379 12.023 0.155 1.00 98.19 78 VAL A O 1
ATOM 594 N N . ARG A 1 79 ? -1.416 12.212 1.482 1.00 98.00 79 ARG A N 1
ATOM 595 C CA . ARG A 1 79 ? -1.071 13.548 1.974 1.00 98.00 79 ARG A CA 1
ATOM 596 C C . ARG A 1 79 ? 0.226 13.536 2.776 1.00 98.00 79 ARG A C 1
ATOM 598 O O . ARG A 1 79 ? 1.031 14.449 2.601 1.00 98.00 79 ARG A O 1
ATOM 605 N N . THR A 1 80 ? 0.435 12.535 3.624 1.00 97.75 80 THR A N 1
ATOM 606 C CA . THR A 1 80 ? 1.662 12.419 4.415 1.00 97.75 80 THR A CA 1
ATOM 607 C C . THR A 1 80 ? 2.863 12.141 3.516 1.00 97.75 80 THR A C 1
ATOM 609 O O . THR A 1 80 ? 3.884 12.810 3.666 1.00 97.75 80 THR A O 1
ATOM 612 N N . ALA A 1 81 ? 2.736 11.257 2.519 1.00 97.81 81 ALA A N 1
ATOM 613 C CA . ALA A 1 81 ? 3.802 11.021 1.541 1.00 97.81 81 ALA A CA 1
ATOM 614 C C . ALA A 1 81 ? 4.172 12.303 0.770 1.00 97.81 81 ALA A C 1
ATOM 616 O O . ALA A 1 81 ? 5.348 12.646 0.630 1.00 97.81 81 ALA A O 1
ATOM 617 N N . TYR A 1 82 ? 3.170 13.081 0.349 1.00 97.69 82 TYR A N 1
ATOM 618 C CA . TYR A 1 82 ? 3.397 14.384 -0.279 1.00 97.69 82 TYR A CA 1
ATOM 619 C C . TYR A 1 82 ? 4.132 15.359 0.656 1.00 97.69 82 TYR A C 1
ATOM 621 O O . TYR A 1 82 ? 5.072 16.036 0.248 1.00 97.69 82 TYR A O 1
ATOM 629 N N . GLN A 1 83 ? 3.737 15.423 1.931 1.00 97.69 83 GLN A N 1
ATOM 630 C CA . GLN A 1 83 ? 4.364 16.300 2.927 1.00 97.69 83 GLN A CA 1
ATOM 631 C C . GLN A 1 83 ? 5.802 15.899 3.266 1.00 97.69 83 GLN A C 1
ATOM 633 O O . GLN A 1 83 ? 6.623 16.778 3.522 1.00 97.69 83 GLN A O 1
ATOM 638 N N . LYS A 1 84 ? 6.120 14.601 3.227 1.00 96.69 84 LYS A N 1
ATOM 639 C CA . LYS A 1 84 ? 7.492 14.093 3.359 1.00 96.69 84 LYS A CA 1
ATOM 640 C C . LYS A 1 84 ? 8.366 14.364 2.129 1.00 96.69 84 LYS A C 1
ATOM 642 O O . LYS A 1 84 ? 9.568 14.125 2.181 1.00 96.69 84 LYS A O 1
ATOM 647 N N . GLY A 1 85 ? 7.793 14.922 1.061 1.00 95.88 85 GLY A N 1
ATOM 648 C CA . GLY A 1 85 ? 8.536 15.396 -0.102 1.00 95.88 85 GLY A CA 1
ATOM 649 C C . GLY A 1 85 ? 8.646 14.381 -1.232 1.00 95.88 85 GLY A C 1
ATOM 650 O O . GLY A 1 85 ? 9.587 14.481 -2.018 1.00 95.88 85 GLY A O 1
ATOM 651 N N . SER A 1 86 ? 7.712 13.427 -1.334 1.00 95.12 86 SER A N 1
ATOM 652 C CA . SER A 1 86 ? 7.671 12.546 -2.503 1.00 95.12 86 SER A CA 1
ATOM 653 C C . SER A 1 86 ? 7.518 13.359 -3.793 1.00 95.12 86 SER A C 1
ATOM 655 O O . SER A 1 86 ? 6.665 14.246 -3.896 1.00 95.12 86 SER A O 1
ATOM 657 N N . GLY A 1 87 ? 8.385 13.068 -4.763 1.00 92.56 87 GLY A N 1
ATOM 658 C CA . GLY A 1 87 ? 8.429 13.724 -6.070 1.00 92.56 87 GLY A CA 1
ATOM 659 C C . GLY A 1 87 ? 7.697 12.964 -7.175 1.00 92.56 87 GLY A C 1
ATOM 660 O O . GLY A 1 87 ? 7.766 13.393 -8.327 1.00 92.56 87 GLY A O 1
ATOM 661 N N . ASP A 1 88 ? 7.034 11.853 -6.847 1.00 94.56 88 ASP A N 1
ATOM 662 C CA . ASP A 1 88 ? 6.385 10.965 -7.813 1.00 94.56 88 ASP A CA 1
ATOM 663 C C . ASP A 1 88 ? 4.844 11.029 -7.735 1.00 94.56 88 ASP A C 1
ATOM 665 O O . ASP A 1 88 ? 4.247 11.802 -6.982 1.00 94.56 88 ASP A O 1
ATOM 669 N N . ASN A 1 89 ? 4.162 10.241 -8.563 1.00 96.62 89 ASN A N 1
ATOM 670 C CA . ASN A 1 89 ? 2.730 10.017 -8.488 1.00 96.62 89 ASN A CA 1
ATOM 671 C C . ASN A 1 89 ? 2.383 9.242 -7.215 1.00 96.62 89 ASN A C 1
ATOM 673 O O . ASN A 1 89 ? 3.006 8.241 -6.878 1.00 96.62 89 ASN A O 1
ATOM 677 N N . LEU A 1 90 ? 1.340 9.700 -6.525 1.00 97.56 90 LEU A N 1
ATOM 678 C CA . LEU A 1 90 ? 0.909 9.145 -5.248 1.00 97.56 90 LEU A CA 1
ATOM 679 C C . LEU A 1 90 ? -0.486 8.548 -5.385 1.00 97.56 90 LEU A C 1
ATOM 681 O O . LEU A 1 90 ? -1.450 9.255 -5.679 1.00 97.56 90 LEU A O 1
ATOM 685 N N . THR A 1 91 ? -0.590 7.243 -5.156 1.00 97.06 91 THR A N 1
ATOM 686 C CA . THR A 1 91 ? -1.846 6.492 -5.184 1.00 97.06 91 THR A CA 1
ATOM 687 C C . THR A 1 91 ? -1.911 5.579 -3.971 1.00 97.06 91 THR A C 1
ATOM 689 O O . THR A 1 91 ? -0.957 4.860 -3.685 1.00 97.06 91 THR A O 1
ATOM 692 N N . ALA A 1 92 ? -3.052 5.588 -3.282 1.00 97.88 92 ALA A N 1
ATOM 693 C CA . ALA A 1 92 ? -3.361 4.657 -2.206 1.00 97.88 92 ALA A CA 1
ATOM 694 C C . ALA A 1 92 ? -4.795 4.136 -2.358 1.00 97.88 92 ALA A C 1
ATOM 696 O O . ALA A 1 92 ? -5.707 4.886 -2.713 1.00 97.88 92 ALA A O 1
ATOM 697 N N . ILE A 1 93 ? -4.989 2.853 -2.072 1.00 98.06 93 ILE A N 1
ATOM 698 C CA . ILE A 1 93 ? -6.288 2.188 -1.989 1.00 98.06 93 ILE A CA 1
ATOM 699 C C . ILE A 1 93 ? -6.403 1.607 -0.587 1.00 98.06 93 ILE A C 1
ATOM 701 O O . ILE A 1 93 ? -5.504 0.903 -0.135 1.00 98.06 93 ILE A O 1
ATOM 705 N N . MET A 1 94 ? -7.521 1.891 0.072 1.00 97.38 94 MET A N 1
ATOM 706 C CA . MET A 1 94 ? -7.844 1.379 1.398 1.00 97.38 94 MET A CA 1
ATOM 707 C C . MET A 1 94 ? -9.076 0.481 1.318 1.00 97.38 94 MET A C 1
ATOM 709 O O . MET A 1 94 ? -10.103 0.884 0.762 1.00 97.38 94 MET A O 1
ATOM 713 N N . VAL A 1 95 ? -8.976 -0.714 1.896 1.00 96.44 95 VAL A N 1
ATOM 714 C CA . VAL A 1 95 ? -10.065 -1.689 2.000 1.00 96.44 95 VAL A CA 1
ATOM 715 C C . VAL A 1 95 ? -10.211 -2.105 3.457 1.00 96.44 95 VAL A C 1
ATOM 717 O O . VAL A 1 95 ? -9.316 -2.725 4.015 1.00 96.44 95 VAL A O 1
ATOM 720 N N . GLU A 1 96 ? -11.350 -1.798 4.069 1.00 94.81 96 GLU A N 1
ATOM 721 C CA . GLU A 1 96 ? -11.705 -2.310 5.397 1.00 94.81 96 GLU A CA 1
ATOM 722 C C . GLU A 1 96 ? -12.559 -3.571 5.247 1.00 94.81 96 GLU A C 1
ATOM 724 O O . GLU A 1 96 ? -13.517 -3.583 4.470 1.00 94.81 96 GLU A O 1
ATOM 729 N N . PHE A 1 97 ? -12.237 -4.627 5.997 1.00 94.00 97 PHE A N 1
ATOM 730 C CA . PHE A 1 97 ? -12.970 -5.896 5.912 1.00 94.00 97 PHE A CA 1
ATOM 731 C C . PHE A 1 97 ? -14.331 -5.863 6.626 1.00 94.00 97 PHE A C 1
ATOM 733 O O . PHE A 1 97 ? -15.233 -6.634 6.301 1.00 94.00 97 PHE A O 1
ATOM 740 N N . GLY A 1 98 ? -14.507 -4.939 7.574 1.00 91.50 98 GLY A N 1
ATOM 741 C CA . GLY A 1 98 ? -15.798 -4.627 8.195 1.00 91.50 98 GLY A CA 1
ATOM 742 C C . GLY A 1 98 ? -16.226 -5.525 9.362 1.00 91.50 98 GLY A C 1
ATOM 743 O O . GLY A 1 98 ? -17.241 -5.227 9.988 1.00 91.50 98 GLY A O 1
ATOM 744 N N . TRP A 1 99 ? -15.480 -6.584 9.698 1.00 93.25 99 TRP A N 1
ATOM 745 C CA . TRP A 1 99 ? -15.743 -7.400 10.897 1.00 93.25 99 TRP A CA 1
ATOM 746 C C . TRP A 1 99 ? -14.984 -6.922 12.145 1.00 93.25 99 TRP A C 1
ATOM 748 O O . TRP A 1 99 ? -15.445 -7.168 13.261 1.00 93.25 99 TRP A O 1
ATOM 758 N N . VAL A 1 100 ? -13.869 -6.196 11.988 1.00 92.94 100 VAL A N 1
ATOM 759 C CA . VAL A 1 100 ? -13.189 -5.514 13.102 1.00 92.94 100 VAL A CA 1
ATOM 760 C C . VAL A 1 100 ? -13.734 -4.088 13.232 1.00 92.94 100 VAL A C 1
ATOM 762 O O . VAL A 1 100 ? -13.684 -3.326 12.265 1.00 92.94 100 VAL A O 1
ATOM 765 N N . PRO A 1 101 ? -14.259 -3.686 14.404 1.00 92.75 101 PRO A N 1
ATOM 766 C CA . PRO A 1 101 ? -14.714 -2.319 14.605 1.00 92.75 101 PRO A CA 1
ATOM 767 C C . PRO A 1 101 ? -13.521 -1.347 14.673 1.00 92.75 101 PRO A C 1
ATOM 769 O O . PRO A 1 101 ? -12.488 -1.698 15.248 1.00 92.75 101 PRO A O 1
ATOM 772 N N . PRO A 1 102 ? -13.675 -0.088 14.218 1.00 90.50 102 PRO A N 1
ATOM 773 C CA . PRO A 1 102 ? -12.578 0.885 14.170 1.00 90.50 102 PRO A CA 1
ATOM 774 C C . PRO A 1 102 ? -11.842 1.140 15.491 1.00 90.50 102 PRO A C 1
ATOM 776 O O . PRO A 1 102 ? -10.644 1.413 15.493 1.00 90.50 102 PRO A O 1
ATOM 779 N N . SER A 1 103 ? -12.543 1.055 16.626 1.00 90.00 103 SER A N 1
ATOM 780 C CA . SER A 1 103 ? -11.924 1.195 17.950 1.00 90.00 103 SER A CA 1
ATOM 781 C C . SER A 1 103 ? -10.908 0.084 18.216 1.00 90.00 103 SER A C 1
ATOM 783 O O . SER A 1 103 ? -9.807 0.358 18.678 1.00 90.00 103 SER A O 1
ATOM 785 N N . ARG A 1 104 ? -11.255 -1.152 17.843 1.00 91.31 104 ARG A N 1
ATOM 786 C CA . ARG A 1 104 ? -10.397 -2.325 18.010 1.00 91.31 104 ARG A CA 1
ATOM 787 C C . ARG A 1 104 ? -9.237 -2.320 17.020 1.00 91.31 104 ARG A C 1
ATOM 789 O O . ARG A 1 104 ? -8.151 -2.746 17.381 1.00 91.31 104 ARG A O 1
ATOM 796 N N . THR A 1 105 ? -9.435 -1.795 15.811 1.00 91.25 105 THR A N 1
ATOM 797 C CA . THR A 1 105 ? -8.353 -1.623 14.829 1.00 91.25 105 THR A CA 1
ATOM 798 C C . THR A 1 105 ? -7.180 -0.840 15.415 1.00 91.25 105 THR A C 1
ATOM 800 O O . THR A 1 105 ? -6.037 -1.267 15.303 1.00 91.25 105 THR A O 1
ATOM 803 N N . ARG A 1 106 ? -7.456 0.279 16.096 1.00 88.00 106 ARG A N 1
ATOM 804 C CA . ARG A 1 106 ? -6.409 1.100 16.726 1.00 88.00 106 ARG A CA 1
ATOM 805 C C . ARG A 1 106 ? -5.703 0.357 17.856 1.00 88.00 106 ARG A C 1
ATOM 807 O O . ARG A 1 106 ? -4.481 0.368 17.918 1.00 88.00 106 ARG A O 1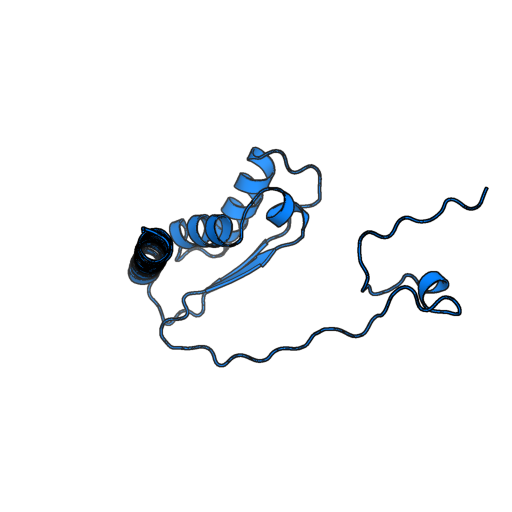
ATOM 814 N N . GLU A 1 107 ? -6.468 -0.337 18.698 1.00 89.31 107 GLU A N 1
ATOM 815 C CA . GLU A 1 107 ? -5.918 -1.153 19.787 1.00 89.31 107 GLU A CA 1
ATOM 816 C C . GLU A 1 107 ? -4.984 -2.257 19.269 1.00 89.31 107 GLU A C 1
ATOM 818 O O . GLU A 1 107 ? -3.935 -2.496 19.864 1.00 89.31 107 GLU A O 1
ATOM 823 N N . LEU A 1 108 ? -5.346 -2.922 18.167 1.00 88.56 108 LEU A N 1
ATOM 824 C CA . LEU A 1 108 ? -4.545 -3.994 17.571 1.00 88.56 108 LEU A CA 1
ATOM 825 C C . LEU A 1 108 ? -3.231 -3.470 16.981 1.00 88.56 108 LEU A C 1
ATOM 827 O O . LEU A 1 108 ? -2.189 -4.083 17.200 1.00 88.56 108 LEU A O 1
ATOM 831 N N . ILE A 1 109 ? -3.256 -2.313 16.314 1.00 88.44 109 ILE A N 1
ATOM 832 C CA . ILE A 1 109 ? -2.041 -1.675 15.779 1.00 88.44 109 ILE A CA 1
ATOM 833 C C . ILE A 1 109 ? -1.091 -1.289 16.919 1.00 88.44 109 ILE A C 1
ATOM 835 O O . ILE A 1 109 ? 0.088 -1.630 16.885 1.00 88.44 109 ILE A O 1
ATOM 839 N N . GLU A 1 110 ? -1.606 -0.680 17.991 1.00 85.38 110 GLU A N 1
ATOM 840 C CA . GLU A 1 110 ? -0.790 -0.332 19.163 1.00 85.38 110 GLU A CA 1
ATOM 841 C C . GLU A 1 110 ? -0.189 -1.562 19.866 1.00 85.38 110 GLU A C 1
ATOM 843 O O . GLU A 1 110 ? 0.893 -1.486 20.454 1.00 85.38 110 GLU A O 1
ATOM 848 N N . GLN A 1 111 ? -0.897 -2.695 19.865 1.00 83.69 111 GLN A N 1
ATOM 849 C CA . GLN A 1 111 ? -0.395 -3.952 20.426 1.00 83.69 111 GLN A CA 1
ATOM 850 C C . GLN A 1 111 ? 0.701 -4.564 19.554 1.00 83.69 111 GLN A C 1
ATOM 852 O O . GLN A 1 111 ? 1.679 -5.081 20.096 1.00 83.69 111 GLN A O 1
ATOM 857 N N . GLN A 1 112 ? 0.560 -4.480 18.231 1.00 80.88 112 GLN A N 1
ATOM 858 C CA . GLN A 1 112 ? 1.557 -4.966 17.283 1.00 80.88 112 GLN A CA 1
ATOM 859 C C . GLN A 1 112 ? 2.880 -4.197 17.419 1.00 80.88 112 GLN A C 1
ATOM 861 O O . GLN A 1 112 ? 3.938 -4.824 17.491 1.00 80.88 112 GLN A O 1
ATOM 866 N N . ASP A 1 113 ? 2.821 -2.872 17.567 1.00 77.94 113 ASP A N 1
ATOM 867 C CA . ASP A 1 113 ? 4.012 -2.040 17.784 1.00 77.94 113 ASP A CA 1
ATOM 868 C C . ASP A 1 113 ? 4.727 -2.387 19.098 1.00 77.94 113 ASP A C 1
ATOM 870 O O . ASP A 1 113 ? 5.950 -2.535 19.135 1.00 77.94 113 ASP A O 1
ATOM 874 N N . LYS A 1 114 ? 3.971 -2.588 20.188 1.00 74.44 114 LYS A N 1
ATOM 875 C CA . LYS A 1 114 ? 4.537 -2.968 21.496 1.00 74.44 114 LYS A CA 1
ATOM 876 C C . LYS A 1 114 ? 5.145 -4.367 21.489 1.00 74.44 114 LYS A C 1
ATOM 878 O O . LYS A 1 114 ? 6.202 -4.569 22.079 1.00 74.44 114 LYS A O 1
ATOM 883 N N . GLY A 1 115 ? 4.483 -5.325 20.840 1.00 71.12 115 GLY A N 1
ATOM 884 C CA . GLY A 1 115 ? 4.986 -6.692 20.714 1.00 71.12 115 GLY A CA 1
ATOM 885 C C . GLY A 1 115 ? 6.302 -6.754 19.939 1.00 71.12 115 GLY A C 1
ATOM 886 O O . GLY A 1 115 ? 7.181 -7.536 20.288 1.00 71.12 115 GLY A O 1
ATOM 887 N N . ARG A 1 116 ? 6.469 -5.890 18.932 1.00 66.38 116 ARG A N 1
ATOM 888 C CA . ARG A 1 116 ? 7.696 -5.815 18.134 1.00 66.38 116 ARG A CA 1
ATOM 889 C C . ARG A 1 116 ? 8.831 -5.083 18.850 1.00 66.38 116 ARG A C 1
ATOM 891 O O . ARG A 1 116 ? 9.950 -5.578 18.828 1.00 66.38 116 ARG A O 1
ATOM 898 N N . ALA A 1 117 ? 8.542 -3.979 19.543 1.00 64.25 117 ALA A N 1
ATOM 899 C CA . ALA A 1 117 ? 9.543 -3.282 20.356 1.00 64.25 117 ALA A CA 1
ATOM 900 C C . ALA A 1 117 ? 10.129 -4.187 21.457 1.00 64.25 117 ALA A C 1
ATOM 902 O O . ALA A 1 117 ? 11.333 -4.166 21.691 1.00 64.25 117 ALA A O 1
ATOM 903 N N . GLY A 1 118 ? 9.293 -5.026 22.082 1.00 60.28 118 GLY A N 1
ATOM 904 C CA . GLY A 1 118 ? 9.759 -6.019 23.054 1.00 60.28 118 GLY A CA 1
ATOM 905 C C . GLY A 1 118 ? 10.625 -7.123 22.436 1.00 60.28 118 GLY A C 1
ATOM 906 O O . GLY A 1 118 ? 11.606 -7.533 23.044 1.00 60.28 118 GLY A O 1
ATOM 907 N N . ALA A 1 119 ? 10.313 -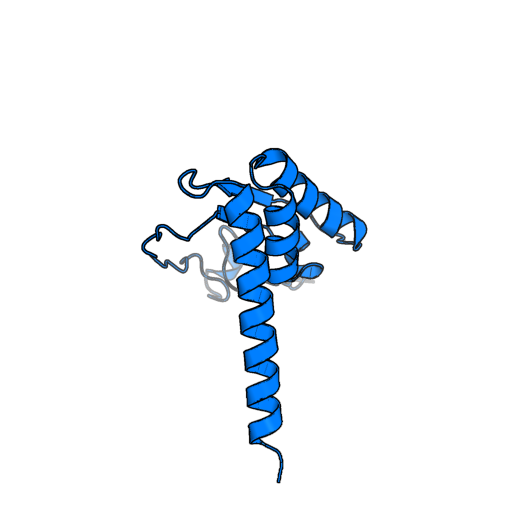7.571 21.215 1.00 61.66 119 ALA A N 1
ATOM 908 C CA . ALA A 1 119 ? 11.115 -8.579 20.517 1.00 61.66 119 ALA A CA 1
ATOM 909 C C . ALA A 1 119 ? 12.500 -8.048 20.097 1.00 61.66 119 ALA A C 1
ATOM 911 O O . ALA A 1 119 ? 13.487 -8.772 20.190 1.00 61.66 119 ALA A O 1
ATOM 912 N N . GLU A 1 120 ? 12.591 -6.782 19.674 1.00 60.72 120 GLU A N 1
ATOM 913 C CA . GLU A 1 120 ? 13.877 -6.151 19.345 1.00 60.72 120 GLU A CA 1
ATOM 914 C C . GLU A 1 120 ? 14.755 -5.921 20.593 1.00 60.72 120 GLU A C 1
ATOM 916 O O . GLU A 1 120 ? 15.974 -6.067 20.501 1.00 60.72 120 GLU A O 1
ATOM 921 N N . GLU A 1 121 ? 14.165 -5.620 21.761 1.00 61.41 121 GLU A N 1
ATOM 922 C CA . GLU A 1 121 ? 14.891 -5.571 23.045 1.00 61.41 121 GLU A CA 1
ATOM 923 C C . GLU A 1 121 ? 15.443 -6.951 23.448 1.00 61.41 121 GLU A C 1
ATOM 925 O O . GLU A 1 121 ? 16.613 -7.056 23.816 1.00 61.41 121 GLU A O 1
ATOM 930 N N . GLU A 1 122 ? 14.652 -8.022 23.320 1.00 60.41 122 GLU A N 1
ATOM 931 C CA . GLU A 1 122 ? 15.095 -9.385 23.660 1.00 60.41 122 GLU A CA 1
ATOM 932 C C . GLU A 1 122 ? 16.227 -9.897 22.744 1.00 60.41 122 GLU A C 1
ATOM 934 O O . GLU A 1 122 ? 17.153 -10.562 23.219 1.00 60.41 122 GLU A O 1
ATOM 939 N N . ASP A 1 123 ? 16.204 -9.561 21.448 1.00 62.66 123 ASP A N 1
ATOM 940 C CA . ASP A 1 123 ? 17.276 -9.916 20.504 1.00 62.66 123 ASP A CA 1
ATOM 941 C C . ASP A 1 123 ? 18.580 -9.134 20.771 1.00 62.66 123 ASP A C 1
ATOM 943 O O . ASP A 1 123 ? 19.676 -9.668 20.573 1.00 62.66 123 ASP A O 1
ATOM 947 N N . LEU A 1 124 ? 18.490 -7.886 21.249 1.00 62.66 124 LEU A N 1
ATOM 948 C CA . LEU A 1 124 ? 19.649 -7.075 21.652 1.00 62.66 124 LEU A CA 1
ATOM 949 C C . LEU A 1 124 ? 20.316 -7.610 22.928 1.00 62.66 124 LEU A C 1
ATOM 951 O O . LEU A 1 124 ? 21.547 -7.632 23.009 1.00 62.66 124 LEU A O 1
ATOM 955 N N . ASP A 1 125 ? 19.524 -8.101 23.881 1.00 62.22 125 ASP A N 1
ATOM 956 C CA . ASP A 1 125 ? 20.017 -8.694 25.128 1.00 62.22 125 ASP A CA 1
ATOM 957 C C . ASP A 1 125 ? 20.636 -10.096 24.925 1.00 62.22 125 ASP A C 1
ATOM 959 O O . ASP A 1 125 ? 21.423 -10.554 25.755 1.00 62.22 125 ASP A O 1
ATOM 963 N N . MET A 1 126 ? 20.359 -10.777 23.803 1.00 57.59 126 MET A N 1
ATOM 964 C CA . MET A 1 126 ? 2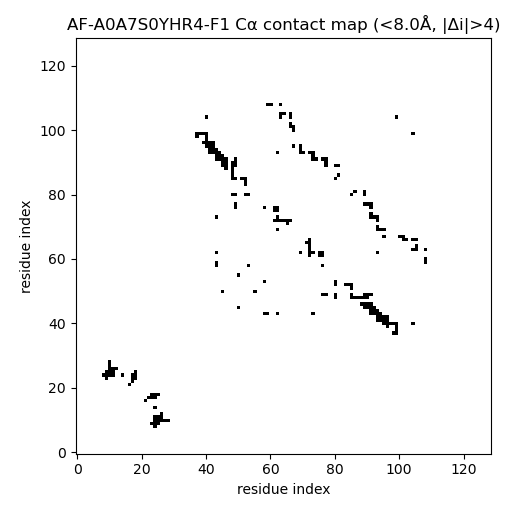0.905 -12.112 23.502 1.00 57.59 126 MET A CA 1
ATOM 965 C C . MET A 1 126 ? 22.381 -12.100 23.046 1.00 57.59 126 MET A C 1
ATOM 967 O O . MET A 1 126 ? 23.054 -13.130 23.119 1.00 57.59 126 MET A O 1
ATOM 971 N N . PHE A 1 127 ? 22.916 -10.954 22.607 1.00 63.47 127 PHE A N 1
ATOM 972 C CA . PHE A 1 127 ? 24.337 -10.793 22.241 1.00 63.47 127 PHE A CA 1
ATOM 973 C C . PHE A 1 127 ? 25.179 -10.110 23.335 1.00 63.47 127 PHE A C 1
ATOM 975 O O . PHE A 1 127 ? 26.327 -9.733 23.086 1.00 63.47 127 PHE A O 1
ATOM 982 N N . GLY A 1 128 ? 24.622 -9.943 24.537 1.00 60.31 128 GLY A N 1
ATOM 983 C CA . GLY A 1 128 ? 25.307 -9.383 25.698 1.00 60.31 128 GLY A CA 1
ATOM 984 C C . GLY A 1 128 ? 26.026 -10.438 26.540 1.00 60.31 128 GLY A C 1
ATOM 985 O O . GLY A 1 128 ? 25.460 -10.907 27.520 1.00 60.31 128 GLY A O 1
ATOM 986 N N . ASP A 1 129 ? 27.250 -10.798 26.135 1.00 56.34 129 ASP A N 1
ATOM 987 C CA . ASP A 1 129 ? 28.429 -11.112 26.980 1.00 56.34 129 ASP A CA 1
ATOM 988 C C . ASP A 1 129 ? 29.662 -11.444 26.110 1.00 56.34 129 ASP A C 1
ATOM 990 O O . ASP A 1 129 ? 29.597 -12.380 25.276 1.00 56.34 129 ASP A O 1
#

Secondary structure (DSSP, 8-state):
-------S-SB-S--HHHHTTT--SB-PPP----PPPTT--EEEEE-HHHHTTS-HHHHHHHHHHTTT-HHHHHHHHHHHHHHTT--S---EEEEE-SSS-HHHHHHHHHHHHHHHHHHHHHHHHTT--

Sequence (129 aa):
ARDHQYLAVSRSFGDQDLKHPAQLVISTPEVRAFDVQEDDCFLVLCCDGVFDVLSDEEVVQIAGEHAGSPRDAAASVVRTAYQKGSGDNLTAIMVEFGWVPPSRTRELIEQQDKGRAGAEEEDLDMFGD